Protein AF-A0A158B6F7-F1 (afdb_monomer_lite)

Radius of gyration: 13.47 Å; chains: 1; bounding box: 22×23×37 Å

Foldseek 3Di:
DVLLVVLVVLVVVLVVVVPDPDDVVVSVVSCVVRVVVSVVSNLVVCVVVVHDPPPPD

pLDDT: mean 93.94, std 7.37, range [58.16, 98.12]

Secondary structure (DSSP, 8-state):
-HHHHHHHHHHHHHHHHTTSS--HHHHHHHHHHHHHHHHHHHHHHHHHTT---TT--

Structure (mmCIF, N/CA/C/O backbone):
data_AF-A0A158B6F7-F1
#
_entry.id   AF-A0A158B6F7-F1
#
loop_
_atom_site.group_PDB
_atom_site.id
_atom_site.type_symbol
_atom_site.label_atom_id
_atom_site.label_alt_id
_atom_site.label_comp_id
_atom_site.label_asym_id
_atom_site.label_entity_id
_atom_site.label_seq_id
_atom_site.pdbx_PDB_ins_code
_atom_site.Cartn_x
_atom_site.Cartn_y
_atom_site.Cartn_z
_atom_site.occupancy
_atom_site.B_iso_or_equiv
_atom_site.auth_seq_id
_atom_site.auth_comp_id
_atom_site.auth_asym_id
_atom_site.auth_atom_id
_atom_site.pdbx_PDB_model_num
ATOM 1 N N . MET A 1 1 ? 11.732 -5.047 -9.140 1.00 61.66 1 MET A N 1
ATOM 2 C CA . MET A 1 1 ? 10.600 -5.999 -9.077 1.00 61.66 1 MET A CA 1
ATOM 3 C C . MET A 1 1 ? 10.255 -6.241 -7.616 1.00 61.66 1 MET A C 1
ATOM 5 O O . MET A 1 1 ? 9.100 -6.069 -7.259 1.00 61.66 1 MET A O 1
ATOM 9 N N . ASP A 1 2 ? 11.274 -6.471 -6.787 1.00 82.56 2 ASP A N 1
ATOM 10 C CA . ASP A 1 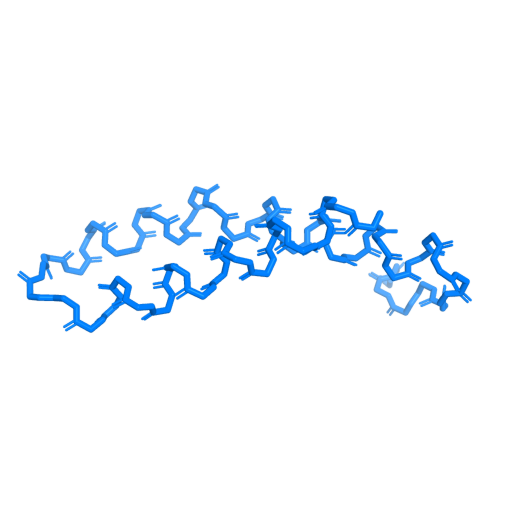2 ? 11.182 -6.603 -5.325 1.00 82.56 2 ASP A CA 1
ATOM 11 C C . ASP A 1 2 ? 10.439 -5.437 -4.649 1.00 82.56 2 ASP A C 1
ATOM 13 O O . ASP A 1 2 ? 9.489 -5.676 -3.919 1.00 82.56 2 ASP A O 1
ATOM 17 N N . GLU A 1 3 ? 10.732 -4.181 -5.004 1.00 88.31 3 GLU A N 1
ATOM 18 C CA . GLU A 1 3 ? 10.040 -3.013 -4.419 1.00 88.31 3 GLU A CA 1
ATOM 19 C C . GLU A 1 3 ? 8.522 -2.975 -4.695 1.00 88.31 3 GLU A C 1
ATOM 21 O O . GLU A 1 3 ? 7.747 -2.499 -3.868 1.00 88.31 3 GLU A O 1
ATOM 26 N N . ILE A 1 4 ? 8.070 -3.482 -5.852 1.00 93.81 4 ILE A N 1
ATOM 27 C CA . ILE A 1 4 ? 6.631 -3.566 -6.156 1.00 93.81 4 ILE A CA 1
ATOM 28 C C . ILE A 1 4 ? 5.998 -4.658 -5.296 1.00 93.81 4 ILE A C 1
ATOM 30 O O . ILE A 1 4 ? 4.925 -4.439 -4.745 1.00 93.81 4 ILE A O 1
ATOM 34 N N . ALA A 1 5 ? 6.657 -5.814 -5.173 1.00 94.62 5 ALA A N 1
ATOM 35 C CA . ALA A 1 5 ? 6.179 -6.903 -4.329 1.00 94.62 5 ALA A CA 1
ATOM 36 C C . ALA A 1 5 ? 6.069 -6.455 -2.863 1.00 94.62 5 ALA A C 1
ATOM 38 O O . ALA A 1 5 ? 5.014 -6.617 -2.262 1.00 94.62 5 ALA A O 1
ATOM 39 N N . GLU A 1 6 ? 7.082 -5.766 -2.335 1.00 95.12 6 GLU A N 1
ATOM 40 C CA . GLU A 1 6 ? 7.064 -5.201 -0.979 1.00 95.12 6 GLU A CA 1
ATOM 41 C C . GLU A 1 6 ? 5.949 -4.160 -0.779 1.00 95.12 6 GLU A C 1
ATOM 43 O O . GLU A 1 6 ? 5.311 -4.104 0.278 1.00 95.12 6 GLU A O 1
ATOM 48 N N . ALA A 1 7 ? 5.678 -3.329 -1.791 1.00 96.62 7 ALA A N 1
ATOM 49 C CA . ALA A 1 7 ? 4.577 -2.371 -1.741 1.00 96.62 7 ALA A CA 1
ATOM 50 C C . ALA A 1 7 ? 3.207 -3.066 -1.720 1.00 96.62 7 ALA A C 1
ATOM 52 O O . ALA A 1 7 ? 2.307 -2.613 -1.008 1.00 96.62 7 ALA A O 1
ATOM 53 N N . ILE A 1 8 ? 3.051 -4.168 -2.460 1.00 97.12 8 ILE A N 1
ATOM 54 C CA . ILE A 1 8 ? 1.838 -4.993 -2.440 1.00 97.12 8 ILE A CA 1
ATOM 55 C C . ILE A 1 8 ? 1.692 -5.713 -1.096 1.00 97.12 8 ILE A C 1
ATOM 57 O O . ILE A 1 8 ? 0.626 -5.624 -0.495 1.00 97.12 8 ILE A O 1
ATOM 61 N N . ASP A 1 9 ? 2.758 -6.301 -0.552 1.00 97.56 9 ASP A N 1
ATOM 62 C CA . ASP A 1 9 ? 2.732 -6.918 0.781 1.00 97.56 9 ASP A CA 1
ATOM 63 C C . ASP A 1 9 ? 2.339 -5.897 1.859 1.00 97.56 9 ASP A C 1
ATOM 65 O O . ASP A 1 9 ? 1.542 -6.170 2.758 1.00 97.56 9 ASP A O 1
ATOM 69 N N . THR A 1 10 ? 2.861 -4.671 1.760 1.00 97.25 10 THR A N 1
ATOM 70 C CA . THR A 1 10 ? 2.477 -3.572 2.655 1.00 97.25 10 THR A CA 1
ATOM 71 C C . THR A 1 10 ? 0.994 -3.226 2.510 1.00 97.25 10 THR A C 1
ATOM 73 O O . THR A 1 10 ? 0.317 -3.001 3.515 1.00 97.25 10 THR A O 1
ATOM 76 N N . LEU A 1 11 ? 0.466 -3.201 1.284 1.00 98.06 11 LEU A N 1
ATOM 77 C CA . LEU A 1 11 ? -0.954 -2.964 1.031 1.00 98.06 11 LEU A CA 1
ATOM 78 C C . LEU A 1 11 ? -1.832 -4.063 1.648 1.00 98.06 11 LEU A C 1
ATOM 80 O O . LEU A 1 11 ? -2.800 -3.746 2.340 1.00 98.06 11 LEU A O 1
ATOM 84 N N . ASP A 1 12 ? -1.467 -5.329 1.464 1.00 98.12 12 ASP A N 1
ATOM 85 C CA . ASP A 1 12 ? -2.193 -6.478 2.013 1.00 98.12 12 ASP A CA 1
ATOM 86 C C . ASP A 1 12 ? -2.164 -6.492 3.548 1.00 98.12 12 ASP A C 1
ATOM 88 O O . ASP A 1 12 ? -3.176 -6.777 4.200 1.00 98.12 12 ASP A O 1
ATOM 92 N N . ASN A 1 13 ? -1.040 -6.091 4.147 1.00 97.62 13 ASN A N 1
ATOM 93 C CA . ASN A 1 13 ? -0.924 -5.911 5.592 1.00 97.62 13 ASN A CA 1
ATOM 94 C C . ASN A 1 13 ? -1.864 -4.815 6.113 1.00 97.62 13 ASN A C 1
ATOM 96 O O . ASN A 1 13 ? -2.534 -5.015 7.129 1.00 97.62 13 ASN A O 1
ATOM 100 N N . LEU A 1 14 ? -1.965 -3.675 5.419 1.00 97.44 14 LEU A N 1
ATOM 101 C CA . LEU A 1 14 ? -2.898 -2.599 5.783 1.00 97.44 14 LEU A CA 1
ATOM 102 C C . LEU A 1 14 ? -4.360 -3.055 5.669 1.00 97.44 14 LEU A C 1
ATOM 104 O O . LEU A 1 14 ? -5.164 -2.753 6.550 1.00 97.44 14 LEU A O 1
ATOM 108 N N . ILE A 1 15 ? -4.703 -3.811 4.621 1.00 97.88 15 ILE A N 1
ATOM 109 C CA . ILE A 1 15 ? -6.048 -4.379 4.432 1.00 97.88 15 ILE A CA 1
ATOM 110 C C . ILE A 1 15 ? -6.375 -5.376 5.548 1.00 97.88 15 ILE A C 1
ATOM 112 O O . ILE A 1 15 ? -7.459 -5.331 6.130 1.00 97.88 15 ILE A O 1
ATOM 116 N N . THR A 1 16 ? -5.427 -6.245 5.894 1.00 97.44 16 THR A N 1
ATOM 117 C CA . THR A 1 16 ? -5.590 -7.214 6.983 1.00 97.44 16 THR A CA 1
ATOM 118 C C . THR A 1 16 ? -5.774 -6.506 8.325 1.00 97.44 16 THR A C 1
ATOM 120 O O . THR A 1 16 ? -6.666 -6.865 9.098 1.00 97.44 16 THR A O 1
ATOM 123 N N . ALA A 1 17 ? -4.991 -5.454 8.585 1.00 95.88 17 ALA A N 1
ATOM 124 C CA . ALA A 1 17 ? -5.071 -4.676 9.817 1.00 95.88 17 ALA A CA 1
ATOM 125 C C . ALA A 1 17 ? -6.462 -4.063 10.038 1.00 95.88 17 ALA A C 1
ATOM 127 O O . ALA A 1 17 ? -6.926 -4.030 11.175 1.00 95.88 17 ALA A O 1
ATOM 128 N N . LEU A 1 18 ? -7.172 -3.672 8.972 1.00 96.75 18 LEU A N 1
ATOM 129 C CA . LEU A 1 18 ? -8.540 -3.139 9.063 1.00 96.75 18 LEU A CA 1
ATOM 130 C C . LEU A 1 18 ? -9.558 -4.132 9.638 1.00 96.75 18 LEU A C 1
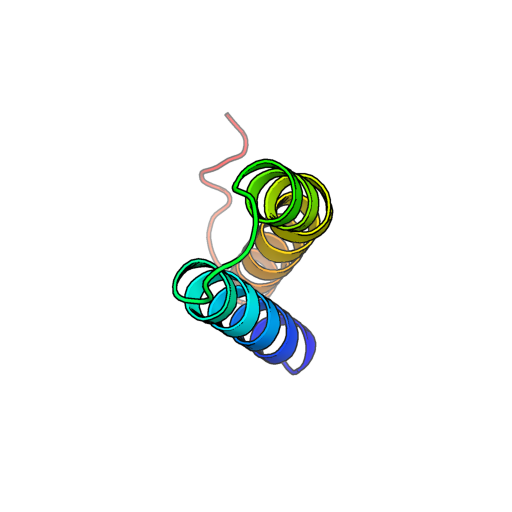ATOM 132 O O . LEU A 1 18 ? -10.599 -3.716 10.138 1.00 96.75 18 LEU A O 1
ATOM 136 N N . SER A 1 19 ? -9.267 -5.434 9.595 1.00 96.12 19 SER A N 1
ATOM 137 C CA . SER A 1 19 ? -10.130 -6.466 10.185 1.00 96.12 19 SER A CA 1
ATOM 138 C C . SER A 1 19 ? -9.867 -6.684 11.680 1.00 96.12 19 SER A C 1
ATOM 140 O O . SER A 1 19 ? -10.601 -7.420 12.341 1.00 96.12 19 SER A O 1
ATOM 142 N N . MET A 1 20 ? -8.813 -6.078 12.234 1.00 95.88 20 MET A N 1
ATOM 143 C CA . MET A 1 20 ? -8.449 -6.242 13.638 1.00 95.88 20 MET A CA 1
ATOM 144 C C . MET A 1 20 ? -9.300 -5.335 14.541 1.00 95.88 20 MET A C 1
ATOM 146 O O . MET A 1 20 ? -9.578 -4.188 14.176 1.00 95.88 20 MET A O 1
ATOM 150 N N . PRO A 1 21 ? -9.661 -5.789 15.759 1.00 95.81 21 PRO A N 1
ATOM 151 C CA . PRO A 1 21 ? -10.433 -4.999 16.716 1.00 95.81 21 PRO A CA 1
ATOM 152 C C . PRO A 1 21 ? -9.548 -3.934 17.383 1.00 95.81 21 PRO A C 1
ATOM 154 O O . PRO A 1 21 ? -9.163 -4.046 18.546 1.00 95.81 21 PRO A O 1
ATOM 157 N N . MET A 1 22 ? -9.200 -2.899 16.624 1.00 94.56 22 MET A N 1
ATOM 158 C CA . MET A 1 22 ? -8.436 -1.737 17.072 1.00 94.56 22 MET A CA 1
ATOM 159 C C . MET A 1 22 ? -9.243 -0.454 16.837 1.00 94.56 22 MET A C 1
ATOM 161 O O . MET A 1 22 ? -10.135 -0.445 15.991 1.00 94.56 22 MET A O 1
ATOM 165 N N . PRO A 1 23 ? -8.945 0.641 17.557 1.00 97.50 23 PRO A N 1
ATOM 166 C CA . PRO A 1 23 ? -9.569 1.932 17.296 1.00 97.50 23 PRO A CA 1
ATOM 167 C C . PRO A 1 23 ? -9.361 2.410 15.854 1.00 97.50 23 PRO A C 1
ATOM 169 O O . PRO A 1 23 ? -8.231 2.419 15.361 1.00 97.50 23 PRO A O 1
ATOM 172 N N . ASP A 1 24 ? -10.417 2.939 15.233 1.00 96.50 24 ASP A N 1
ATOM 173 C CA . ASP A 1 24 ? -10.374 3.502 13.874 1.00 96.50 24 ASP A CA 1
ATOM 174 C C . ASP A 1 24 ? -9.302 4.583 13.702 1.00 96.50 24 ASP A C 1
ATOM 176 O O . ASP A 1 24 ? -8.721 4.735 12.630 1.00 96.50 24 ASP A O 1
ATOM 180 N N . SER A 1 25 ? -8.987 5.325 14.765 1.00 97.50 25 SER A N 1
ATOM 181 C CA . SER A 1 25 ? -7.922 6.329 14.744 1.00 97.50 25 SER A CA 1
ATOM 182 C C . SER A 1 25 ? -6.542 5.729 14.459 1.00 97.50 25 SER A C 1
ATOM 184 O O . SER A 1 25 ? -5.729 6.377 13.799 1.00 97.50 25 SER A O 1
ATOM 186 N N . LEU A 1 26 ? -6.278 4.497 14.910 1.00 96.75 26 LEU A N 1
ATOM 187 C CA . LEU A 1 26 ? -5.033 3.785 14.621 1.00 96.75 26 LEU A CA 1
ATOM 188 C C . LEU A 1 26 ? -5.008 3.287 13.177 1.00 96.75 26 LEU A C 1
ATOM 190 O O . LEU A 1 26 ? -3.998 3.480 12.502 1.00 96.75 26 LEU A O 1
ATOM 194 N N . HIS A 1 27 ? -6.126 2.741 12.690 1.00 97.06 27 HIS A N 1
ATOM 195 C CA . HIS A 1 27 ? -6.281 2.329 11.291 1.00 97.06 27 HIS A CA 1
ATOM 196 C C . HIS A 1 27 ? -6.044 3.502 10.342 1.00 97.06 27 HIS A C 1
ATOM 198 O O . HIS A 1 27 ? -5.197 3.444 9.455 1.00 97.06 27 HIS A O 1
ATOM 204 N N . VAL A 1 28 ? -6.736 4.618 10.576 1.00 97.50 28 VAL A N 1
ATOM 205 C CA . VAL A 1 28 ? -6.618 5.831 9.758 1.00 97.50 28 VAL A CA 1
ATOM 206 C C . VAL A 1 28 ? -5.206 6.406 9.816 1.00 97.50 28 VAL A C 1
ATOM 208 O O . VAL A 1 28 ? -4.709 6.874 8.792 1.00 97.50 28 VAL A O 1
ATOM 211 N N . ARG A 1 29 ? -4.539 6.375 10.978 1.00 97.81 29 ARG A N 1
ATOM 212 C CA . ARG A 1 29 ? -3.144 6.820 11.088 1.00 97.81 29 ARG A CA 1
ATOM 213 C C . ARG A 1 29 ? -2.218 5.959 10.227 1.00 97.81 29 ARG A C 1
ATOM 215 O O . ARG A 1 29 ? -1.493 6.522 9.415 1.00 97.81 29 ARG A O 1
ATOM 222 N N . ALA A 1 30 ? -2.301 4.633 10.345 1.00 96.88 30 ALA A N 1
ATOM 223 C CA . ALA A 1 30 ? -1.485 3.712 9.551 1.00 96.88 30 ALA A CA 1
ATOM 224 C C . ALA A 1 30 ?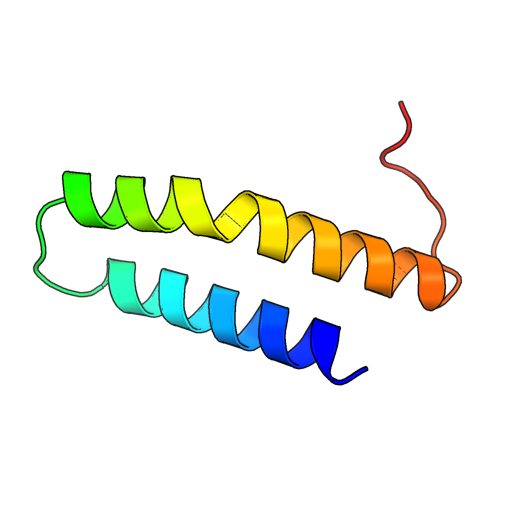 -1.712 3.906 8.042 1.00 96.88 30 ALA A C 1
ATOM 226 O O . ALA A 1 30 ? -0.762 4.033 7.274 1.00 96.88 30 ALA A O 1
ATOM 227 N N . LEU A 1 31 ? -2.973 4.035 7.614 1.00 97.94 31 LEU A N 1
ATOM 228 C CA . LEU A 1 31 ? -3.303 4.301 6.212 1.00 97.94 31 LEU A CA 1
ATOM 229 C C . LEU A 1 31 ? -2.736 5.642 5.721 1.00 97.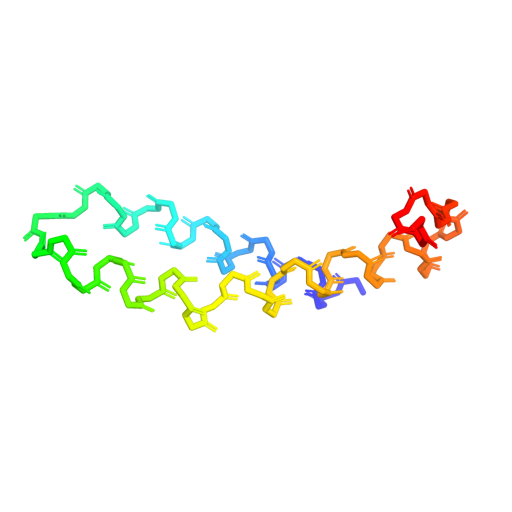94 31 LEU A C 1
ATOM 231 O O . LEU A 1 31 ? -2.198 5.709 4.618 1.00 97.94 31 LEU A O 1
ATOM 235 N N . ARG A 1 32 ? -2.834 6.709 6.526 1.00 98.12 32 ARG A N 1
ATOM 236 C CA . ARG A 1 32 ? -2.291 8.035 6.176 1.00 98.12 32 ARG A CA 1
ATOM 237 C C . ARG A 1 32 ? -0.774 8.020 6.018 1.00 98.12 32 ARG A C 1
ATOM 239 O O . ARG A 1 32 ? -0.265 8.724 5.151 1.00 98.12 32 ARG A O 1
ATOM 246 N N . GLU A 1 33 ? -0.077 7.252 6.847 1.00 97.50 33 GLU A N 1
ATOM 247 C CA . GLU A 1 33 ? 1.384 7.163 6.839 1.00 97.50 33 GLU A CA 1
ATOM 248 C C . GLU A 1 33 ? 1.900 6.291 5.683 1.00 97.50 33 GLU A C 1
ATOM 250 O O . GLU A 1 33 ? 2.864 6.666 5.019 1.00 97.50 33 GLU A O 1
ATOM 255 N N . SER A 1 34 ? 1.248 5.159 5.399 1.00 97.19 34 SER A N 1
ATOM 256 C CA . SER A 1 34 ? 1.791 4.147 4.482 1.00 97.19 34 SER A CA 1
ATOM 257 C C . SER A 1 34 ? 1.267 4.228 3.042 1.00 97.19 34 SER A C 1
ATOM 259 O O . SER A 1 34 ? 2.033 3.985 2.106 1.00 97.19 34 SER A O 1
ATOM 261 N N . LEU A 1 35 ? -0.008 4.582 2.819 1.00 97.81 35 LEU A N 1
ATOM 262 C CA . LEU A 1 35 ? -0.610 4.538 1.475 1.00 97.81 35 LEU A CA 1
ATOM 263 C C . LEU A 1 35 ? 0.058 5.450 0.431 1.00 97.81 35 LEU A C 1
ATOM 265 O O . LEU A 1 35 ? 0.152 5.017 -0.720 1.00 97.81 35 LEU A O 1
ATOM 269 N N . PRO A 1 36 ? 0.515 6.681 0.753 1.00 97.81 36 PRO A N 1
ATOM 270 C CA . PRO A 1 36 ? 1.185 7.524 -0.237 1.00 97.81 36 PRO A CA 1
ATOM 271 C C . PRO A 1 36 ? 2.428 6.849 -0.821 1.00 97.81 36 PRO A C 1
ATOM 273 O O . PRO A 1 36 ? 2.575 6.806 -2.039 1.00 97.81 36 PRO A O 1
ATOM 276 N N . ASN A 1 37 ? 3.257 6.247 0.038 1.00 96.88 37 ASN A N 1
ATOM 277 C CA . ASN A 1 37 ? 4.468 5.553 -0.387 1.00 96.88 37 ASN A CA 1
ATOM 278 C C . ASN A 1 37 ? 4.138 4.309 -1.222 1.00 96.88 37 ASN A C 1
ATOM 280 O O . ASN A 1 37 ? 4.656 4.162 -2.321 1.00 96.88 37 ASN A O 1
ATOM 284 N N . VAL A 1 38 ? 3.204 3.469 -0.756 1.00 97.88 38 VAL A N 1
ATOM 285 C CA . VAL A 1 38 ? 2.740 2.284 -1.505 1.00 97.88 38 VAL A CA 1
ATOM 286 C C . VAL A 1 38 ? 2.264 2.670 -2.908 1.00 97.88 38 VAL A C 1
ATOM 288 O O . VAL A 1 38 ? 2.681 2.074 -3.901 1.00 97.88 38 VAL A O 1
ATOM 291 N N . ARG A 1 39 ? 1.422 3.706 -3.010 1.00 96.88 39 ARG A N 1
ATOM 292 C CA . ARG A 1 39 ? 0.933 4.225 -4.293 1.00 96.88 39 ARG A CA 1
ATOM 293 C C . ARG A 1 39 ? 2.087 4.663 -5.194 1.00 96.88 39 ARG A C 1
ATOM 295 O O . ARG A 1 39 ? 2.074 4.341 -6.381 1.00 96.88 39 ARG A O 1
ATOM 302 N N . ASP A 1 40 ? 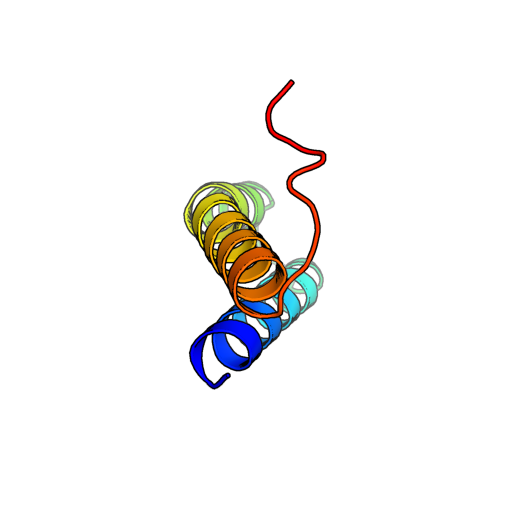3.034 5.425 -4.661 1.00 96.19 40 ASP A N 1
ATOM 303 C CA . ASP A 1 40 ? 4.124 6.005 -5.447 1.00 96.19 40 ASP A CA 1
ATOM 304 C C . ASP A 1 40 ? 5.106 4.930 -5.928 1.00 96.19 40 ASP A C 1
ATOM 306 O O . ASP A 1 40 ? 5.518 4.968 -7.091 1.00 96.19 40 ASP A O 1
ATOM 310 N N . THR A 1 41 ? 5.381 3.912 -5.107 1.00 96.06 41 THR A N 1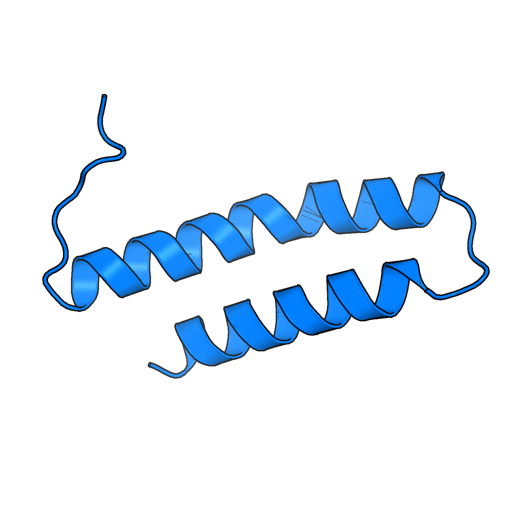
ATOM 311 C CA . THR A 1 41 ? 6.170 2.738 -5.502 1.00 96.06 41 THR A CA 1
ATOM 312 C C . THR A 1 41 ? 5.482 1.952 -6.617 1.00 96.06 41 THR A C 1
ATOM 314 O O . THR A 1 41 ? 6.109 1.657 -7.634 1.00 96.06 41 THR A O 1
ATOM 317 N N . ILE A 1 42 ? 4.179 1.672 -6.493 1.00 95.38 42 ILE A N 1
ATOM 318 C CA . ILE A 1 42 ? 3.429 0.935 -7.525 1.00 95.38 42 ILE A CA 1
ATOM 319 C C . ILE A 1 42 ? 3.380 1.729 -8.838 1.00 95.38 42 ILE A C 1
ATOM 321 O O . ILE A 1 42 ? 3.633 1.168 -9.906 1.00 95.38 42 ILE A O 1
ATOM 325 N N . LYS A 1 43 ? 3.101 3.039 -8.780 1.00 94.75 43 LYS A N 1
ATOM 326 C CA . LYS A 1 43 ? 3.105 3.910 -9.967 1.00 94.75 43 LYS A CA 1
ATOM 327 C C . LYS A 1 43 ? 4.473 3.946 -10.638 1.00 94.75 43 LYS A C 1
ATOM 329 O O . LYS A 1 43 ? 4.556 3.785 -11.852 1.00 94.75 43 LYS A O 1
ATOM 334 N N . SER A 1 44 ? 5.536 4.128 -9.859 1.00 93.94 44 SER A N 1
ATOM 335 C CA . SER A 1 44 ? 6.905 4.152 -10.385 1.00 93.94 44 SER A CA 1
ATOM 336 C C . SER A 1 44 ? 7.267 2.817 -11.029 1.00 93.94 44 SER A C 1
ATOM 338 O O . SER A 1 44 ? 7.817 2.795 -12.127 1.00 93.94 44 SER A O 1
ATOM 340 N N . GLY A 1 45 ? 6.875 1.706 -10.404 1.00 93.88 45 GLY A N 1
ATOM 341 C CA . GLY A 1 45 ? 7.045 0.365 -10.949 1.00 93.88 45 GLY A CA 1
ATOM 342 C C . GLY A 1 45 ? 6.314 0.144 -12.275 1.00 93.88 45 GLY A C 1
ATOM 343 O O . GLY A 1 45 ? 6.893 -0.400 -13.212 1.00 93.88 45 GLY A O 1
ATOM 344 N N . TYR A 1 46 ? 5.069 0.613 -12.387 1.00 93.50 46 TYR A N 1
ATOM 345 C CA . TYR A 1 46 ? 4.299 0.553 -13.631 1.00 93.50 46 TYR A CA 1
ATOM 346 C C . TYR A 1 46 ? 4.959 1.355 -14.764 1.00 93.50 46 TYR A C 1
ATOM 348 O O . TYR A 1 46 ? 5.105 0.848 -15.876 1.00 93.50 46 TYR A O 1
ATOM 356 N N . LEU A 1 47 ? 5.410 2.580 -14.479 1.00 94.44 47 LEU A N 1
ATOM 357 C CA . LEU A 1 47 ? 6.120 3.407 -15.460 1.00 94.44 47 LEU A CA 1
ATOM 358 C C . LEU A 1 47 ? 7.454 2.769 -15.873 1.00 94.44 47 LEU A C 1
ATOM 360 O O . LEU A 1 47 ? 7.781 2.733 -17.057 1.00 94.44 47 LEU A O 1
ATOM 364 N N . ALA A 1 48 ? 8.200 2.204 -14.919 1.00 93.00 48 ALA A N 1
ATOM 365 C CA . ALA A 1 48 ? 9.452 1.497 -15.188 1.00 93.00 48 ALA A CA 1
ATOM 366 C C . ALA A 1 48 ? 9.251 0.237 -16.048 1.00 93.00 48 ALA A C 1
ATOM 368 O O . ALA A 1 48 ? 10.136 -0.130 -16.819 1.00 93.00 48 ALA A O 1
ATOM 369 N N . ALA A 1 49 ? 8.080 -0.400 -15.962 1.00 93.06 49 ALA A N 1
ATOM 370 C CA . ALA A 1 49 ? 7.693 -1.521 -16.815 1.00 93.06 49 ALA A CA 1
ATOM 371 C C . ALA A 1 49 ? 7.270 -1.100 -18.241 1.00 93.06 49 ALA A C 1
ATOM 373 O O . ALA A 1 49 ? 6.901 -1.958 -19.042 1.00 93.06 49 ALA A O 1
ATOM 374 N N . GLY A 1 50 ? 7.327 0.197 -18.572 1.00 93.94 50 GLY A N 1
ATOM 375 C CA . GLY A 1 50 ? 6.952 0.738 -19.881 1.00 93.94 50 GLY A CA 1
ATOM 376 C C . GLY A 1 50 ? 5.485 1.154 -19.997 1.00 93.94 50 GLY A C 1
ATOM 377 O O . GLY A 1 50 ? 5.005 1.381 -21.105 1.00 93.94 50 GLY A O 1
ATOM 378 N N . GLY A 1 51 ? 4.765 1.242 -18.877 1.00 92.75 51 GLY A N 1
ATOM 379 C CA . GLY A 1 51 ? 3.403 1.758 -18.850 1.00 92.75 51 GLY A CA 1
ATOM 380 C C . GLY A 1 51 ? 3.323 3.262 -19.142 1.00 92.75 51 GLY A C 1
ATOM 381 O O . GLY A 1 51 ? 4.259 4.018 -18.877 1.00 92.75 51 GLY A O 1
ATOM 382 N N . GLU A 1 52 ? 2.187 3.717 -19.671 1.00 93.69 52 GLU A N 1
ATOM 383 C CA . GLU A 1 52 ? 1.965 5.131 -19.997 1.00 93.69 52 GLU A CA 1
ATOM 384 C C . GLU A 1 52 ? 1.610 5.962 -18.757 1.00 93.69 52 GLU A C 1
ATOM 386 O O . GLU A 1 52 ? 0.804 5.557 -17.919 1.00 93.69 52 GLU A O 1
ATOM 391 N N . ASN A 1 53 ? 2.151 7.177 -18.645 1.00 89.94 53 ASN A N 1
ATOM 392 C CA . ASN A 1 53 ? 1.831 8.049 -17.515 1.00 89.94 53 ASN A CA 1
ATOM 393 C C . ASN A 1 53 ? 0.477 8.757 -17.676 1.00 89.94 53 ASN A C 1
ATOM 395 O O . ASN A 1 53 ? 0.407 9.946 -17.977 1.00 89.94 53 ASN A O 1
ATOM 399 N N . VAL A 1 54 ? -0.601 8.024 -17.405 1.00 91.19 54 VAL A N 1
ATOM 400 C CA . VAL A 1 54 ? -1.985 8.530 -17.447 1.00 91.19 54 VAL A CA 1
ATOM 401 C C . VAL A 1 54 ? -2.373 9.389 -16.233 1.00 91.19 54 VAL A C 1
ATOM 403 O O . VAL A 1 54 ? -3.473 9.933 -16.192 1.00 91.19 54 VAL A O 1
ATOM 406 N N . TRP A 1 55 ? -1.496 9.510 -15.228 1.00 88.69 55 TRP A N 1
ATOM 407 C CA . TRP A 1 55 ? -1.761 10.261 -13.992 1.00 88.69 55 TRP A CA 1
ATOM 408 C C . TRP A 1 55 ? -1.168 11.674 -13.979 1.00 88.69 55 TRP A C 1
ATOM 410 O O . TRP A 1 55 ? -1.329 12.366 -12.979 1.00 88.69 55 TRP A O 1
ATOM 420 N N . ALA A 1 56 ? -0.472 12.098 -15.037 1.00 80.25 56 ALA A N 1
ATOM 421 C CA . ALA A 1 56 ? 0.215 13.392 -15.114 1.00 80.25 56 ALA A CA 1
ATOM 422 C C . ALA A 1 56 ? -0.689 14.587 -15.496 1.00 80.25 56 ALA A C 1
ATOM 424 O O . ALA A 1 56 ? -0.167 15.614 -15.927 1.00 80.25 56 ALA A O 1
ATOM 425 N N . ASN A 1 57 ? -2.013 14.447 -15.366 1.00 58.16 57 ASN A N 1
ATOM 426 C CA . ASN A 1 57 ? -2.986 15.500 -15.683 1.00 58.16 57 ASN A CA 1
ATOM 427 C C . ASN A 1 57 ? -3.086 16.564 -14.589 1.00 58.16 57 ASN A C 1
ATOM 429 O O . ASN A 1 57 ? -3.103 16.181 -13.396 1.00 58.16 57 ASN A O 1
#

Sequence (57 aa):
MDEIAEAIDTLDNLITALSMPMPDSLHVRALRESLPNVRDTIKSGYLAAGGENVWAN

Organism: NCBI:txid1777141